Protein AF-A0A8D9P4R3-F1 (afdb_monomer_lite)

Secondary structure (DSSP, 8-state):
-EEE-SS-EEEEEEEEE-TT--EEEEEEEEE-TT-EEE---TT--SSEEEEEEEETTEEEEEEEE--

pLDDT: mean 90.34, std 6.11, range [66.94, 96.75]

Structure (mmCIF, N/CA/C/O backbone):
data_AF-A0A8D9P4R3-F1
#
_entry.id   AF-A0A8D9P4R3-F1
#
loop_
_atom_site.group_PDB
_atom_site.id
_atom_site.type_symbol
_atom_site.label_atom_id
_atom_site.label_alt_id
_atom_site.label_comp_id
_atom_site.label_asym_id
_atom_site.label_entity_id
_atom_site.label_seq_id
_atom_site.pdbx_PDB_ins_code
_atom_site.Cartn_x
_atom_site.Cartn_y
_atom_site.Cartn_z
_atom_site.occupancy
_atom_site.B_iso_or_equiv
_atom_site.auth_seq_id
_atom_site.auth_comp_id
_atom_site.auth_asym_id
_atom_site.auth_atom_id
_atom_site.pdbx_PDB_model_num
ATOM 1 N N . MET A 1 1 ? 3.217 3.611 9.748 1.00 88.25 1 MET A N 1
ATOM 2 C CA . MET A 1 1 ? 3.504 2.508 8.798 1.00 88.25 1 MET A CA 1
ATOM 3 C C . MET A 1 1 ? 4.509 3.003 7.764 1.00 88.25 1 MET A C 1
ATOM 5 O O . MET A 1 1 ? 4.543 4.203 7.523 1.00 88.25 1 MET A O 1
ATOM 9 N N . SER A 1 2 ? 5.314 2.128 7.161 1.00 92.38 2 SER A N 1
ATOM 10 C CA . SER A 1 2 ? 6.199 2.492 6.046 1.00 92.38 2 SER A CA 1
ATOM 11 C C . SER A 1 2 ? 6.207 1.415 4.962 1.00 92.38 2 SER A C 1
ATOM 13 O O . SER A 1 2 ? 5.933 0.247 5.236 1.00 92.38 2 SER A O 1
ATOM 15 N N . VAL A 1 3 ? 6.509 1.826 3.732 1.00 92.88 3 VAL A N 1
ATOM 16 C CA . VAL A 1 3 ? 6.716 0.947 2.577 1.00 92.88 3 VAL A CA 1
ATOM 17 C C . VAL A 1 3 ? 8.185 1.038 2.180 1.00 92.88 3 VAL A C 1
ATOM 19 O O . VAL A 1 3 ? 8.688 2.136 1.948 1.00 92.88 3 VAL A O 1
ATOM 22 N N . HIS A 1 4 ? 8.870 -0.105 2.130 1.00 94.88 4 HIS A N 1
ATOM 23 C CA . HIS A 1 4 ? 10.265 -0.208 1.701 1.00 94.88 4 HIS A CA 1
ATOM 24 C C . HIS A 1 4 ? 10.329 -0.838 0.310 1.00 94.88 4 HIS A C 1
ATOM 26 O O . HIS A 1 4 ? 9.906 -1.981 0.118 1.00 94.88 4 HIS A O 1
ATOM 32 N N . PHE A 1 5 ? 10.863 -0.089 -0.648 1.00 93.25 5 PHE A N 1
ATOM 33 C CA . PHE A 1 5 ? 11.071 -0.533 -2.018 1.00 93.25 5 PHE A CA 1
ATOM 34 C C . PHE A 1 5 ? 12.409 -1.264 -2.100 1.00 93.25 5 PHE A C 1
ATOM 36 O O . PHE A 1 5 ? 13.463 -0.639 -2.156 1.00 93.25 5 PHE A O 1
ATOM 43 N N . ILE A 1 6 ? 12.377 -2.600 -2.066 1.00 92.44 6 ILE A N 1
ATOM 44 C CA . ILE A 1 6 ? 13.599 -3.417 -2.184 1.00 92.44 6 ILE A CA 1
ATOM 45 C C . ILE A 1 6 ? 14.283 -3.158 -3.527 1.00 92.44 6 ILE A C 1
ATOM 47 O O . ILE A 1 6 ? 15.491 -2.958 -3.568 1.00 92.44 6 ILE A O 1
ATOM 51 N N . ASP A 1 7 ? 13.485 -3.093 -4.589 1.00 91.56 7 ASP A N 1
ATOM 52 C CA . ASP A 1 7 ? 13.883 -2.683 -5.929 1.00 91.56 7 ASP A CA 1
ATOM 53 C C . ASP A 1 7 ? 13.044 -1.477 -6.356 1.00 91.56 7 ASP A C 1
ATOM 55 O O . ASP A 1 7 ? 11.923 -1.294 -5.871 1.00 91.56 7 ASP A O 1
ATOM 59 N N . ALA A 1 8 ? 13.574 -0.679 -7.286 1.00 88.50 8 ALA A N 1
ATOM 60 C CA . ALA A 1 8 ? 12.814 0.393 -7.910 1.00 88.50 8 ALA A CA 1
ATOM 61 C C . ALA A 1 8 ? 11.531 -0.169 -8.538 1.00 88.50 8 ALA A C 1
ATOM 63 O O . ALA A 1 8 ? 11.565 -1.146 -9.293 1.00 88.50 8 ALA A O 1
ATOM 64 N N . LEU A 1 9 ? 10.406 0.464 -8.224 1.00 88.00 9 LEU A N 1
ATOM 65 C CA . LEU A 1 9 ? 9.095 0.058 -8.706 1.00 88.00 9 LEU A 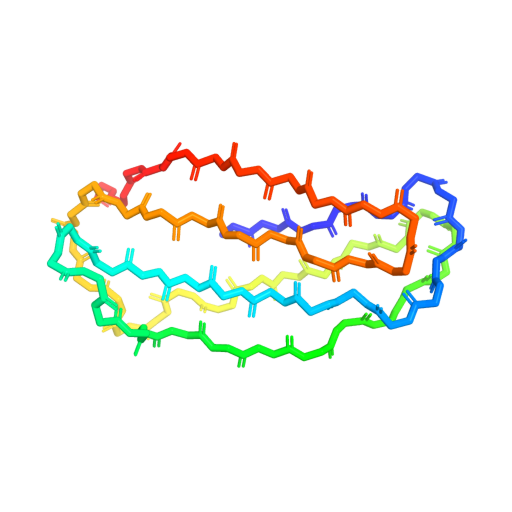CA 1
ATOM 66 C C . LEU A 1 9 ? 8.421 1.250 -9.385 1.00 88.00 9 LEU A C 1
ATOM 68 O O . LEU A 1 9 ? 8.567 2.388 -8.936 1.00 88.00 9 LEU A O 1
ATOM 72 N N . ASP A 1 10 ? 7.669 0.969 -10.448 1.00 87.31 10 ASP A N 1
ATOM 73 C CA . ASP A 1 10 ? 6.704 1.937 -10.970 1.00 87.31 10 ASP A CA 1
ATOM 74 C C . ASP A 1 10 ? 5.616 2.210 -9.913 1.00 87.31 10 ASP A C 1
ATOM 76 O O . ASP A 1 10 ? 5.590 1.602 -8.838 1.00 87.31 10 ASP A O 1
ATOM 80 N N . ASP A 1 11 ? 4.690 3.104 -10.247 1.00 93.62 11 ASP A N 1
ATOM 81 C CA . ASP A 1 11 ? 3.569 3.527 -9.411 1.00 93.62 11 ASP A CA 1
ATOM 82 C C . ASP A 1 11 ? 2.900 2.374 -8.640 1.00 93.62 11 ASP A C 1
ATOM 84 O O . ASP A 1 11 ? 2.258 1.479 -9.203 1.00 93.62 11 ASP A O 1
ATOM 88 N N . LEU A 1 12 ? 3.025 2.433 -7.315 1.00 95.00 12 LEU A N 1
ATOM 89 C CA . LEU A 1 12 ? 2.375 1.554 -6.357 1.00 95.00 12 LEU A CA 1
ATOM 90 C C . LEU A 1 12 ? 1.200 2.297 -5.725 1.00 95.00 12 LEU A C 1
ATOM 92 O O . LEU A 1 12 ? 1.392 3.218 -4.930 1.00 95.00 12 LEU A O 1
ATOM 96 N N . ALA A 1 13 ? -0.022 1.882 -6.042 1.00 96.75 13 ALA A N 1
ATOM 97 C CA . ALA A 1 13 ? -1.206 2.413 -5.383 1.00 96.75 13 ALA A CA 1
ATOM 98 C C . ALA A 1 13 ? -1.361 1.772 -3.998 1.00 96.75 13 ALA A C 1
ATOM 100 O O . ALA A 1 13 ? -1.309 0.548 -3.867 1.00 96.75 13 ALA A O 1
ATOM 101 N N . ILE A 1 14 ? -1.581 2.586 -2.972 1.00 96.12 14 ILE A N 1
ATOM 102 C CA . ILE A 1 14 ? -1.887 2.145 -1.611 1.00 96.12 14 ILE A CA 1
ATOM 103 C C . ILE A 1 14 ? -3.289 2.608 -1.234 1.00 96.12 14 ILE A C 1
ATOM 105 O O . ILE A 1 14 ? -3.617 3.777 -1.407 1.00 96.12 14 ILE A O 1
ATOM 109 N N . HIS A 1 15 ? -4.083 1.700 -0.671 1.00 95.06 15 HIS A N 1
ATOM 110 C CA . HIS A 1 15 ? -5.360 2.006 -0.034 1.00 95.06 15 HIS A CA 1
ATOM 111 C C . HIS A 1 15 ? -5.354 1.438 1.383 1.00 95.06 15 HIS A C 1
ATOM 113 O O . HIS A 1 15 ? -5.018 0.267 1.577 1.00 95.06 15 HIS A O 1
ATOM 119 N N . ILE A 1 16 ? -5.733 2.254 2.361 1.00 93.44 16 ILE A N 1
ATOM 120 C CA . ILE A 1 16 ? 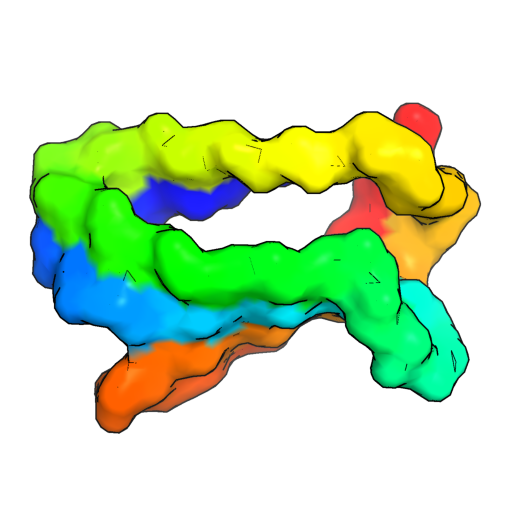-6.026 1.829 3.729 1.00 93.44 16 ILE A CA 1
ATOM 121 C C . ILE A 1 16 ? -7.528 1.933 3.916 1.00 93.44 16 ILE A C 1
ATOM 123 O O . ILE A 1 16 ? -8.102 2.993 3.662 1.00 93.44 16 ILE A O 1
ATOM 127 N N . MET A 1 17 ? -8.151 0.845 4.348 1.00 92.88 17 MET A N 1
ATOM 128 C CA . MET A 1 17 ? -9.582 0.782 4.596 1.00 92.88 17 MET A CA 1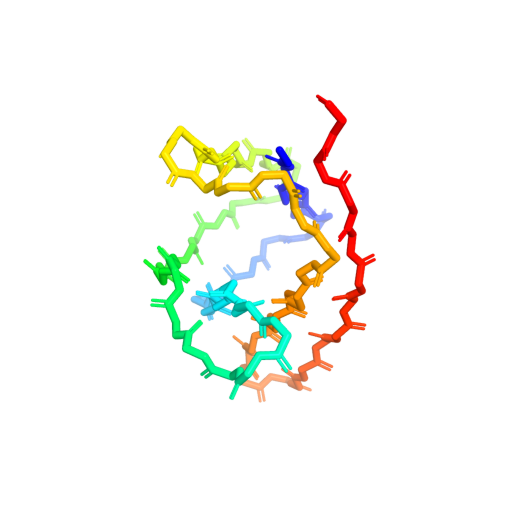
ATOM 129 C C . MET A 1 17 ? -9.880 0.354 6.024 1.00 92.88 17 MET A C 1
ATOM 131 O O . MET A 1 17 ? -9.189 -0.515 6.560 1.00 92.88 17 MET A O 1
ATOM 135 N N . ASP A 1 18 ? -10.949 0.906 6.589 1.00 89.88 18 ASP A N 1
ATOM 136 C CA . ASP A 1 18 ? -11.504 0.411 7.846 1.00 89.88 18 ASP A CA 1
ATOM 137 C C . ASP A 1 18 ? -12.138 -0.985 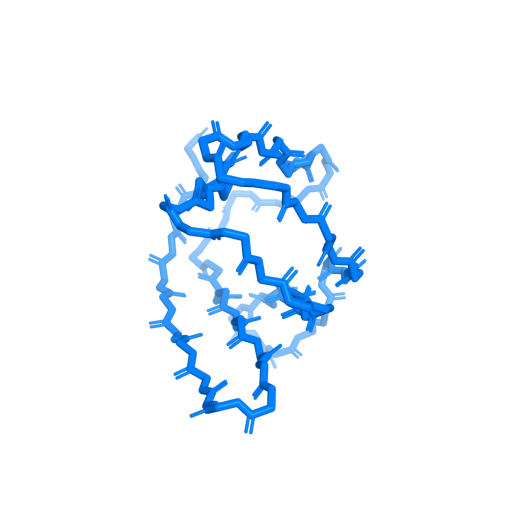7.675 1.00 89.88 18 ASP A C 1
ATOM 139 O O . ASP A 1 18 ? -12.232 -1.555 6.580 1.00 89.88 18 ASP A O 1
ATOM 143 N N . ASN A 1 19 ? -12.624 -1.550 8.779 1.00 85.56 19 ASN A N 1
ATOM 144 C CA . ASN A 1 19 ? -13.286 -2.855 8.795 1.00 85.56 19 ASN A CA 1
ATOM 145 C C . ASN A 1 19 ? -14.624 -2.912 8.023 1.00 85.56 19 ASN A C 1
ATOM 147 O O . ASN A 1 19 ? -15.122 -4.011 7.765 1.00 85.56 19 ASN A O 1
ATOM 151 N N . THR A 1 20 ? -15.196 -1.766 7.645 1.00 88.75 20 THR A N 1
ATOM 152 C CA . THR A 1 20 ? -16.410 -1.661 6.823 1.00 88.75 20 THR A CA 1
ATOM 153 C C . THR A 1 20 ? -16.102 -1.473 5.336 1.00 88.75 20 THR A C 1
ATOM 155 O O . THR A 1 20 ? -17.008 -1.571 4.508 1.00 88.75 20 THR A O 1
ATOM 158 N N . GLY A 1 21 ? -14.826 -1.279 4.985 1.00 88.06 21 GLY A N 1
ATOM 159 C CA . GLY A 1 21 ? -14.358 -1.066 3.620 1.00 88.06 21 GLY A CA 1
ATOM 160 C C . GLY A 1 21 ? -14.305 0.403 3.193 1.00 88.06 21 GLY A C 1
ATOM 161 O O . GLY A 1 21 ? -14.132 0.662 2.002 1.00 88.06 21 GLY A O 1
ATOM 162 N N . ASN A 1 22 ? -14.441 1.367 4.112 1.00 91.06 22 ASN A N 1
ATOM 163 C CA . ASN A 1 22 ? -14.270 2.781 3.766 1.00 91.06 22 ASN A CA 1
ATOM 164 C C . ASN A 1 22 ? -12.789 3.099 3.596 1.00 91.06 22 ASN A C 1
ATOM 166 O O . ASN A 1 22 ? -11.984 2.753 4.457 1.00 91.06 22 ASN A O 1
ATOM 170 N N . ILE A 1 23 ? -12.436 3.806 2.523 1.00 91.81 23 ILE A N 1
ATOM 171 C CA . ILE A 1 23 ? -11.066 4.268 2.289 1.00 91.81 23 ILE A CA 1
ATOM 172 C C . ILE A 1 23 ? -10.759 5.411 3.258 1.00 91.81 23 ILE A C 1
ATOM 174 O O . ILE A 1 23 ? -11.361 6.479 3.189 1.00 91.81 23 ILE A O 1
ATOM 178 N N . MET A 1 24 ? -9.803 5.175 4.150 1.00 91.19 24 MET A N 1
ATOM 179 C CA . MET A 1 24 ? -9.305 6.156 5.117 1.00 91.19 24 MET A CA 1
ATOM 180 C C . MET A 1 24 ? -8.065 6.885 4.600 1.00 91.19 24 MET A C 1
ATOM 182 O O . MET A 1 24 ? -7.816 8.032 4.961 1.00 91.19 24 MET A O 1
ATOM 186 N N . TYR A 1 25 ? -7.281 6.218 3.751 1.00 91.75 25 TYR A N 1
ATOM 187 C CA . TYR A 1 25 ? -6.106 6.789 3.107 1.00 91.75 25 TYR A CA 1
ATOM 188 C C . TYR A 1 25 ? -5.907 6.160 1.734 1.00 91.75 25 TYR A C 1
ATOM 190 O O . TYR A 1 25 ? -5.992 4.940 1.586 1.00 91.75 25 TYR A O 1
ATOM 198 N N . GLU A 1 26 ? -5.574 6.984 0.749 1.00 94.50 26 GLU A N 1
ATOM 199 C CA . GLU A 1 26 ? -5.156 6.537 -0.573 1.00 94.50 26 GLU A CA 1
ATOM 200 C C . GLU A 1 26 ? -3.991 7.382 -1.080 1.00 94.50 26 GLU A C 1
ATOM 202 O O . GLU A 1 26 ? -3.912 8.584 -0.814 1.00 94.50 26 GLU A O 1
ATOM 207 N N . ASN A 1 27 ? -3.056 6.749 -1.784 1.00 95.44 27 ASN A N 1
ATOM 208 C CA . ASN A 1 27 ? -1.965 7.458 -2.442 1.00 95.44 27 ASN A CA 1
ATOM 209 C C . ASN A 1 27 ? -1.347 6.617 -3.564 1.00 95.44 27 ASN A C 1
ATOM 211 O O . ASN A 1 27 ? -1.518 5.397 -3.613 1.00 95.44 27 ASN A O 1
ATOM 215 N N . VAL A 1 28 ? -0.574 7.270 -4.427 1.00 96.00 28 VAL A N 1
ATOM 216 C CA . VAL A 1 28 ? 0.311 6.627 -5.398 1.00 96.00 28 VAL A CA 1
ATOM 217 C C . VAL A 1 28 ? 1.747 6.900 -4.982 1.00 96.00 28 VAL A C 1
ATOM 219 O O . VAL A 1 28 ? 2.153 8.045 -4.793 1.00 96.00 28 VAL A O 1
ATOM 222 N N . LEU A 1 29 ? 2.511 5.829 -4.806 1.00 94.38 29 LEU A N 1
ATOM 223 C CA . LEU A 1 29 ? 3.889 5.873 -4.349 1.00 94.38 29 LEU A CA 1
ATOM 224 C C . LEU A 1 29 ? 4.821 5.470 -5.487 1.00 94.38 29 LEU A C 1
ATOM 226 O O . LEU A 1 29 ? 4.594 4.460 -6.146 1.00 94.38 29 LEU A O 1
ATOM 230 N N . SER A 1 30 ? 5.910 6.207 -5.652 1.00 90.06 30 SER A N 1
ATOM 231 C CA . SER A 1 30 ? 7.026 5.838 -6.520 1.00 90.06 30 SER A CA 1
ATOM 232 C C . SER A 1 30 ? 8.311 5.940 -5.707 1.00 90.06 30 SER A C 1
ATOM 234 O O . SER A 1 30 ? 8.537 6.966 -5.061 1.00 90.06 30 SER A O 1
ATOM 236 N N . GLY A 1 31 ? 9.141 4.902 -5.736 1.00 90.00 31 GLY A N 1
ATOM 237 C CA . GLY A 1 31 ? 10.395 4.848 -4.988 1.00 90.00 31 GLY A CA 1
ATOM 238 C C . GLY A 1 31 ? 11.479 4.122 -5.774 1.00 90.00 31 GLY A C 1
ATOM 239 O O . GLY A 1 31 ? 11.208 3.158 -6.494 1.00 90.00 31 GLY A O 1
ATOM 240 N N . GLY A 1 32 ? 12.711 4.601 -5.649 1.00 93.50 32 GLY A N 1
ATOM 241 C CA . GLY A 1 32 ? 13.904 3.911 -6.112 1.00 93.50 32 GLY A CA 1
ATOM 242 C C . GLY A 1 32 ? 14.289 2.738 -5.207 1.00 93.50 32 GLY A C 1
ATOM 243 O O . GLY A 1 32 ? 13.713 2.508 -4.145 1.00 93.50 32 GLY A O 1
ATOM 244 N N . THR A 1 33 ? 15.300 1.985 -5.636 1.00 95.00 33 THR A N 1
ATOM 245 C CA . THR A 1 33 ? 15.878 0.883 -4.857 1.00 95.00 33 THR A CA 1
ATOM 246 C C . THR A 1 33 ? 16.367 1.381 -3.496 1.00 95.00 33 THR A C 1
ATOM 248 O O . THR A 1 33 ? 17.248 2.236 -3.422 1.00 95.00 33 THR A O 1
ATOM 251 N N . GLY A 1 34 ? 15.835 0.796 -2.427 1.00 94.69 34 GLY A N 1
ATOM 252 C CA . GLY A 1 34 ? 16.157 1.134 -1.043 1.00 94.69 34 GLY A CA 1
ATOM 253 C C . GLY A 1 34 ? 15.350 2.299 -0.466 1.00 94.69 34 GLY A C 1
ATOM 254 O O . GLY A 1 34 ? 15.535 2.623 0.709 1.00 94.69 34 GLY A O 1
ATOM 255 N N . ASP A 1 35 ? 14.454 2.919 -1.241 1.00 95.38 35 ASP A N 1
ATOM 256 C CA . ASP A 1 35 ? 13.639 4.020 -0.737 1.00 95.38 35 ASP A CA 1
ATOM 257 C C . ASP A 1 35 ? 12.620 3.522 0.290 1.00 95.38 35 ASP A C 1
ATOM 259 O O . ASP A 1 35 ? 11.962 2.487 0.131 1.00 95.38 35 ASP A O 1
ATOM 263 N N . ILE A 1 36 ? 12.469 4.303 1.358 1.00 95.75 36 ILE A N 1
ATOM 264 C CA . ILE A 1 36 ? 11.492 4.062 2.415 1.00 95.75 36 ILE A CA 1
ATOM 265 C C . ILE A 1 36 ? 10.543 5.249 2.452 1.00 95.75 36 ILE A C 1
ATOM 267 O O . ILE A 1 36 ? 10.945 6.372 2.759 1.00 95.75 36 ILE A O 1
ATOM 271 N N . ILE A 1 37 ? 9.267 4.987 2.183 1.00 94.50 37 ILE A N 1
ATOM 272 C CA . ILE A 1 37 ? 8.215 5.999 2.235 1.00 94.50 37 ILE A CA 1
ATOM 273 C C . ILE A 1 37 ? 7.378 5.768 3.485 1.00 94.50 37 ILE A C 1
ATOM 275 O O . ILE A 1 37 ? 6.809 4.693 3.694 1.00 94.50 37 ILE A O 1
ATOM 279 N N . ASN A 1 38 ? 7.307 6.792 4.330 1.00 94.31 38 ASN A N 1
ATOM 280 C CA . ASN A 1 38 ? 6.462 6.776 5.515 1.00 94.31 38 ASN A CA 1
ATOM 281 C C . ASN A 1 38 ? 5.028 7.124 5.128 1.00 94.31 38 ASN A C 1
ATOM 283 O O . ASN A 1 38 ? 4.787 8.115 4.442 1.00 94.31 38 ASN A O 1
ATOM 287 N N . ILE A 1 39 ? 4.085 6.312 5.596 1.00 92.00 39 ILE A N 1
ATOM 288 C CA . ILE A 1 39 ? 2.660 6.541 5.391 1.00 92.00 39 ILE A CA 1
ATOM 289 C C . ILE A 1 39 ? 2.131 7.264 6.629 1.00 92.00 39 ILE A C 1
ATOM 291 O O . ILE A 1 39 ? 2.192 6.675 7.720 1.00 92.00 39 ILE A O 1
ATOM 295 N N . PRO A 1 40 ? 1.670 8.522 6.495 1.00 88.69 40 PRO A N 1
ATOM 296 C CA . PRO A 1 40 ? 1.074 9.238 7.609 1.00 88.69 40 PRO A CA 1
ATOM 297 C C . PRO A 1 40 ? -0.228 8.531 7.980 1.00 88.69 40 PRO A C 1
ATOM 299 O O . PRO A 1 40 ? -1.086 8.307 7.132 1.00 88.69 40 PRO A O 1
ATOM 302 N N . LEU A 1 41 ? -0.341 8.139 9.246 1.00 86.00 41 LEU A N 1
ATOM 303 C CA . LEU A 1 41 ? -1.553 7.525 9.797 1.00 86.00 41 LEU A CA 1
ATOM 304 C C . LEU A 1 41 ? -2.301 8.503 10.710 1.00 86.00 41 LEU A C 1
ATOM 306 O O . LEU A 1 41 ? -3.166 8.100 11.482 1.00 86.00 41 LEU A O 1
ATOM 310 N N . ASP A 1 42 ? -1.943 9.786 10.653 1.00 83.12 42 ASP A N 1
ATOM 311 C CA . ASP A 1 42 ? -2.559 10.816 11.476 1.00 83.12 42 ASP A CA 1
ATOM 312 C C . ASP A 1 42 ? -4.047 10.926 11.119 1.00 83.12 42 ASP A C 1
ATOM 314 O O . ASP A 1 42 ? -4.407 11.135 9.962 1.00 83.12 42 ASP A O 1
ATOM 318 N N . GLY A 1 43 ? -4.916 10.771 12.119 1.00 74.25 43 GLY A N 1
ATOM 319 C CA . GLY A 1 43 ? -6.369 10.811 11.930 1.00 74.25 43 GLY A CA 1
ATOM 320 C C . GLY A 1 43 ? -7.012 9.482 11.524 1.00 74.25 43 GLY A C 1
ATOM 321 O O . GLY A 1 43 ? -8.229 9.446 11.365 1.00 74.25 43 GLY A O 1
ATOM 322 N N . ILE A 1 44 ? -6.241 8.396 11.403 1.00 81.94 44 ILE A N 1
ATOM 323 C CA . ILE A 1 44 ? -6.785 7.038 11.292 1.00 81.94 44 ILE A CA 1
ATOM 324 C C . ILE A 1 44 ? -7.084 6.532 12.708 1.00 81.94 44 ILE A C 1
ATOM 326 O O . ILE A 1 44 ? -6.210 6.534 13.577 1.00 81.94 44 ILE A O 1
ATOM 330 N N . GLU A 1 45 ? -8.342 6.169 12.964 1.00 75.94 45 GLU A N 1
ATOM 331 C CA . GLU A 1 45 ? -8.780 5.666 14.268 1.00 75.94 45 GLU A CA 1
ATOM 332 C C . GLU A 1 45 ? -8.090 4.339 14.623 1.00 75.94 45 GLU A C 1
ATOM 334 O O . GLU A 1 45 ? -7.712 3.557 13.755 1.00 75.94 45 GLU A O 1
ATOM 339 N N . THR A 1 46 ? -7.937 4.060 15.918 1.00 66.94 46 THR A N 1
ATOM 340 C CA . THR A 1 46 ? -7.347 2.807 16.409 1.00 66.94 46 THR A CA 1
ATOM 341 C C . THR A 1 46 ? -8.300 1.639 16.176 1.00 66.94 46 THR A C 1
ATOM 343 O O . THR A 1 46 ? -9.103 1.311 17.049 1.00 66.94 46 THR A O 1
ATOM 346 N N . ASN A 1 47 ? -8.215 1.021 15.000 1.00 76.31 47 ASN A N 1
ATOM 347 C CA . ASN A 1 47 ? -8.974 -0.162 14.613 1.00 76.31 47 ASN A CA 1
ATOM 348 C C . ASN A 1 47 ? -8.081 -1.176 13.874 1.00 76.31 47 ASN A C 1
ATOM 350 O O . ASN A 1 47 ? -6.905 -0.930 13.593 1.00 76.31 47 ASN A O 1
ATOM 354 N N . THR A 1 48 ? -8.635 -2.364 13.608 1.00 76.81 48 THR A N 1
ATOM 355 C CA . THR A 1 48 ? -8.031 -3.321 12.676 1.00 76.81 48 THR A CA 1
ATOM 356 C C . THR A 1 48 ? -8.344 -2.879 11.249 1.00 76.81 48 THR A C 1
ATOM 358 O O . THR A 1 48 ? -9.468 -3.069 10.778 1.00 76.81 48 THR A O 1
ATOM 361 N N . ASP A 1 49 ? -7.333 -2.368 10.557 1.00 85.62 49 ASP A N 1
ATOM 362 C CA . ASP A 1 49 ? -7.464 -1.816 9.212 1.00 85.62 49 ASP A CA 1
ATOM 363 C C . ASP A 1 49 ? -6.838 -2.736 8.159 1.00 85.62 49 ASP A C 1
ATOM 365 O O . ASP A 1 49 ? -5.942 -3.549 8.428 1.00 85.62 49 ASP A O 1
ATOM 369 N N . LEU A 1 50 ? -7.331 -2.614 6.928 1.00 91.88 50 LEU A N 1
ATOM 370 C CA . LEU A 1 50 ? -6.861 -3.340 5.757 1.00 91.88 50 LEU A CA 1
ATOM 371 C C . LEU A 1 50 ? -5.978 -2.431 4.899 1.00 91.88 50 LEU A C 1
ATOM 373 O O . LEU A 1 50 ? -6.410 -1.367 4.477 1.00 91.88 50 LEU A O 1
ATOM 377 N N . VAL A 1 51 ? -4.773 -2.882 4.569 1.00 94.44 51 VAL A N 1
ATOM 378 C CA . VAL A 1 51 ? -3.909 -2.273 3.551 1.00 94.44 51 VAL A CA 1
ATOM 379 C C . VAL A 1 51 ? -3.974 -3.095 2.281 1.00 94.44 51 VAL A C 1
ATOM 381 O O . VAL A 1 51 ? -3.746 -4.304 2.308 1.00 94.44 51 VAL A O 1
ATOM 384 N N . VAL A 1 52 ? -4.219 -2.418 1.166 1.00 95.69 52 VAL A N 1
ATOM 385 C CA . VAL A 1 52 ? -4.143 -2.978 -0.180 1.00 95.69 52 VAL A CA 1
ATOM 386 C C . VAL A 1 52 ? -3.105 -2.201 -0.972 1.00 95.69 52 VAL A C 1
ATOM 388 O O . VAL A 1 52 ? -3.261 -1.007 -1.219 1.00 95.69 52 VAL A O 1
ATOM 391 N N . LEU A 1 53 ? -2.054 -2.896 -1.393 1.00 95.56 53 LEU A N 1
ATOM 392 C CA . LEU A 1 53 ? -1.033 -2.383 -2.298 1.00 95.56 53 LEU A CA 1
ATOM 393 C C . LEU A 1 53 ? -1.292 -2.963 -3.685 1.00 95.56 53 LEU A C 1
ATOM 395 O O . LEU A 1 53 ? -1.354 -4.181 -3.829 1.00 95.56 53 LEU A O 1
ATOM 399 N N . THR A 1 54 ? -1.450 -2.117 -4.696 1.00 96.06 54 THR A N 1
ATOM 400 C CA . THR A 1 54 ? -1.757 -2.530 -6.070 1.00 96.06 54 THR A CA 1
ATOM 401 C C . THR A 1 54 ? -0.701 -1.999 -7.024 1.00 96.06 54 THR A C 1
ATOM 403 O O . THR A 1 54 ? -0.403 -0.809 -7.039 1.00 96.06 54 THR A O 1
ATOM 406 N N . HIS A 1 55 ? -0.155 -2.888 -7.843 1.00 93.44 55 HIS A N 1
ATOM 407 C CA . HIS A 1 55 ? 0.822 -2.589 -8.878 1.00 93.44 55 HIS A CA 1
ATOM 408 C C . HIS A 1 55 ? 0.459 -3.359 -10.155 1.00 93.44 55 HIS A C 1
ATOM 410 O O . HIS A 1 55 ? -0.283 -4.342 -10.122 1.00 93.44 55 HIS A O 1
ATOM 416 N N . LYS A 1 56 ? 1.026 -2.976 -11.303 1.00 91.38 56 LYS A N 1
ATOM 417 C CA . LYS A 1 56 ? 0.784 -3.675 -12.581 1.00 91.38 56 LYS A CA 1
ATOM 418 C C . LYS A 1 56 ? 1.145 -5.169 -12.551 1.00 91.38 56 LYS A C 1
ATOM 420 O O . LYS A 1 56 ? 0.627 -5.939 -13.352 1.00 91.38 56 LYS A O 1
ATOM 425 N N . LEU A 1 57 ? 2.047 -5.574 -11.652 1.00 92.06 57 LEU A N 1
ATOM 426 C CA . LEU A 1 57 ? 2.483 -6.969 -11.497 1.00 92.06 57 LEU A CA 1
ATOM 427 C C . LEU A 1 57 ? 1.607 -7.780 -10.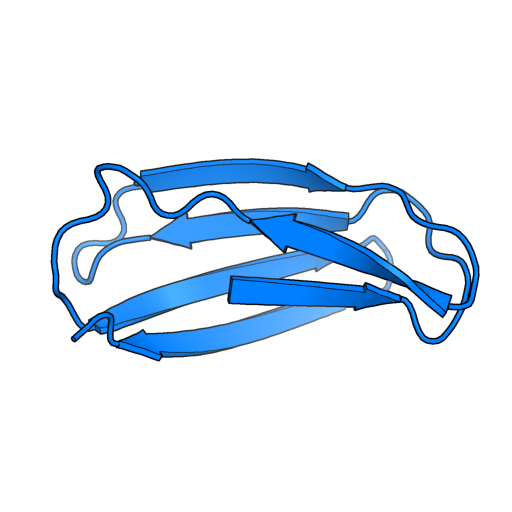530 1.00 92.06 57 LEU A C 1
ATOM 429 O O . LEU A 1 57 ? 1.774 -8.994 -10.448 1.00 92.06 57 LEU A O 1
ATOM 433 N N . GLY A 1 58 ? 0.700 -7.138 -9.792 1.00 93.62 58 GLY A N 1
ATOM 434 C CA . GLY A 1 58 ? -0.148 -7.809 -8.814 1.00 93.62 58 GLY A CA 1
ATOM 435 C C . GLY A 1 58 ? -0.513 -6.925 -7.628 1.00 93.62 58 GLY A C 1
ATOM 436 O O . GLY A 1 58 ? -0.301 -5.715 -7.631 1.00 93.62 58 GLY A O 1
ATOM 437 N N . TRP A 1 59 ? -1.069 -7.551 -6.598 1.00 95.12 59 TRP A N 1
ATOM 438 C CA . TRP A 1 59 ? -1.546 -6.867 -5.404 1.00 95.12 59 TRP A CA 1
ATOM 439 C C . TRP A 1 59 ? -1.140 -7.631 -4.144 1.00 95.12 59 TRP A C 1
ATOM 441 O O . TRP A 1 59 ? -1.016 -8.857 -4.155 1.00 95.12 59 TRP A O 1
ATOM 451 N N . LEU A 1 60 ? -0.919 -6.891 -3.062 1.00 94.50 60 LEU A N 1
ATOM 452 C CA . LEU A 1 60 ? -0.641 -7.412 -1.729 1.00 94.50 60 LEU A CA 1
ATOM 453 C C . LEU A 1 60 ? -1.685 -6.872 -0.765 1.00 94.50 60 LEU A C 1
ATOM 455 O O . LEU A 1 60 ? -2.045 -5.697 -0.833 1.00 94.50 60 LEU A O 1
ATOM 459 N N . VAL A 1 61 ? -2.131 -7.722 0.158 1.00 94.75 61 VAL A N 1
ATOM 460 C CA . VAL A 1 61 ? -3.078 -7.329 1.202 1.00 94.75 61 VAL A CA 1
ATOM 461 C C . VAL A 1 61 ? -2.582 -7.745 2.561 1.00 94.75 61 VAL A C 1
ATOM 463 O O . VAL A 1 61 ? -2.185 -8.891 2.768 1.00 94.75 61 VAL A O 1
ATOM 466 N N . GLY A 1 62 ? -2.627 -6.797 3.488 1.00 93.88 62 GLY A N 1
ATOM 467 C CA . GLY A 1 62 ? -2.244 -6.988 4.875 1.00 93.88 62 GLY A CA 1
ATOM 468 C C . GLY A 1 62 ? -3.268 -6.364 5.807 1.00 93.88 62 GLY A C 1
ATOM 469 O O . GLY A 1 62 ? -3.947 -5.408 5.447 1.00 93.88 62 GLY A O 1
ATOM 470 N N . LYS A 1 63 ? -3.371 -6.911 7.015 1.00 92.75 63 LYS A N 1
ATOM 471 C CA . LYS A 1 63 ? -4.104 -6.287 8.117 1.00 92.75 63 LYS A CA 1
ATOM 472 C C . LYS A 1 63 ? -3.113 -5.750 9.133 1.00 92.75 63 LYS A C 1
ATOM 474 O O . LYS A 1 63 ? -2.090 -6.393 9.376 1.00 92.75 63 LYS A O 1
ATOM 479 N N . PHE A 1 64 ? -3.424 -4.610 9.727 1.00 89.31 64 PHE A N 1
ATOM 480 C CA . PHE A 1 64 ? -2.632 -4.029 10.803 1.00 89.31 64 PHE A CA 1
ATOM 481 C C . PHE A 1 64 ? -3.547 -3.389 11.847 1.00 89.31 64 PHE A C 1
ATOM 483 O O . PHE A 1 64 ? -4.729 -3.171 11.601 1.00 89.31 6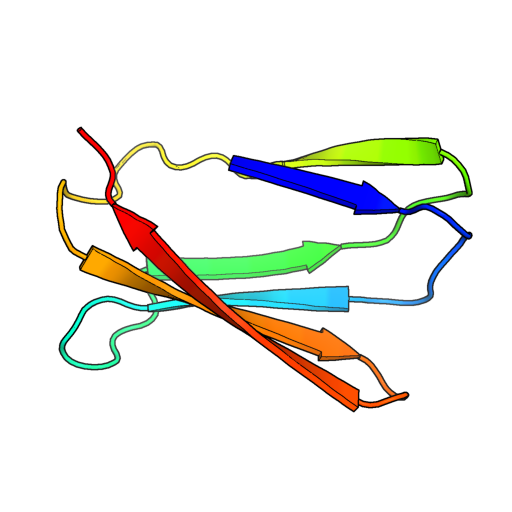4 PHE A O 1
ATOM 490 N N . GLU A 1 65 ? -2.996 -3.138 13.030 1.00 87.62 65 GLU A N 1
ATOM 491 C CA . GLU A 1 65 ? -3.691 -2.476 14.132 1.00 87.62 65 GLU A CA 1
ATOM 492 C C . GLU A 1 65 ? -2.857 -1.284 14.590 1.00 87.62 65 GLU A C 1
ATOM 494 O O . GLU A 1 65 ? -1.641 -1.407 14.783 1.00 87.62 65 GLU A O 1
ATOM 499 N N . ILE A 1 66 ? -3.513 -0.141 14.772 1.00 82.12 66 ILE A N 1
ATOM 500 C CA . ILE A 1 66 ? -2.927 1.037 15.414 1.00 82.12 66 ILE A CA 1
ATOM 501 C C . ILE A 1 66 ? -3.278 0.960 16.905 1.00 82.12 66 ILE A C 1
ATOM 503 O O . ILE A 1 66 ? -4.446 0.791 17.254 1.00 82.12 66 ILE A O 1
ATOM 507 N N . LYS A 1 67 ? -2.261 1.027 17.772 1.00 77.12 67 LYS A N 1
ATOM 508 C CA . LYS A 1 67 ? -2.408 0.993 19.236 1.00 77.12 67 LYS A CA 1
ATOM 509 C C . LYS A 1 67 ? -2.370 2.385 19.838 1.00 77.12 67 LYS A C 1
ATOM 511 O O . LYS A 1 67 ? -1.566 3.197 19.330 1.00 77.12 67 LYS A O 1
#

Sequence (67 aa):
MSVHFIDALDDLAIHIMDNTGNIMYENVLSGGTGDIINIPLDGIETNTDLVVLTHKLGWLVGKFEIK

Foldseek 3Di:
DKDFAQAWADWKWKFKAAPVGDTPDIDTDGDHHGDMGDDDCPPPDFHFIKMWIDDPVGIDIDTDGDD

InterPro domains:
  IPR021638 Protein of unknown function DUF3244 [PF11589] (1-66)

Radius of gyration: 12.04 Å; chains: 1; bounding box: 33×19×32 Å

Organism: Parabacteroides distasonis (NCBI:txid823)